Protein AF-A0A7D5SAB6-F1 (afdb_monomer_lite)

Foldseek 3Di:
DVPDDDQKDADDDPPDDDDPCRVVVVVVLCVVVAQKDFAADADDDPDDDDPVCVVDPRDQDDDSDDDDCVVPVVSVVRGDLARNRMIGGPVLCVVDVCLDQDPDPPSSSNSNSVVSNVD

Secondary structure (DSSP, 8-state):
-TT--SSEEE---TT----TTHHHHHHHHGGG--SEEE-------SSPPPHHHHHS-S-PPPPSS---TTT-GGGGGG----GGGEEEEHHHHHH-GGGSPPS-SSSHHHHHHHHTT--

pLDDT: mean 88.68, std 6.84, range [69.75, 97.38]

Sequence (119 aa):
MQLATGEYVGFVDSDDYLEPNYFQGVRELLVSQPDMLVISYKRKYEKKPGFFERRYPFTKPYPAECTSLKQRPDILCHTEGAAWMRLVKTQVIQNNAHLRFSSSPIALDVEFSSKLFCT

Structure (mmCIF, N/CA/C/O backbone):
data_AF-A0A7D5SAB6-F1
#
_entry.id   AF-A0A7D5SAB6-F1
#
loop_
_atom_site.group_PDB
_atom_site.id
_atom_site.type_symbol
_atom_site.label_atom_id
_atom_site.label_alt_id
_atom_site.label_comp_id
_atom_site.label_asym_id
_atom_site.label_entity_id
_atom_site.label_seq_id
_atom_site.pdbx_PDB_ins_code
_atom_site.Cartn_x
_atom_site.Cartn_y
_atom_site.Cartn_z
_atom_site.occupancy
_atom_site.B_iso_or_equiv
_atom_site.auth_seq_id
_atom_site.auth_comp_id
_atom_site.auth_asym_id
_atom_site.auth_atom_id
_atom_site.pdbx_PDB_model_num
ATOM 1 N N . MET A 1 1 ? -13.963 -4.859 -3.639 1.00 77.62 1 MET A N 1
ATOM 2 C CA . MET A 1 1 ? -13.586 -5.059 -2.217 1.00 77.62 1 MET A CA 1
ATOM 3 C C . MET A 1 1 ? -14.581 -5.902 -1.410 1.00 77.62 1 MET A C 1
ATOM 5 O O . MET A 1 1 ? -14.148 -6.548 -0.474 1.00 77.62 1 MET A O 1
ATOM 9 N N . GLN A 1 2 ? -15.880 -5.958 -1.742 1.00 82.69 2 GLN A N 1
ATOM 10 C CA . GLN A 1 2 ? -16.884 -6.686 -0.932 1.00 82.69 2 GLN A CA 1
ATOM 11 C C . GLN A 1 2 ? -16.730 -8.216 -0.890 1.00 82.69 2 GLN A C 1
ATOM 13 O O . GLN A 1 2 ? -17.251 -8.841 0.022 1.00 82.69 2 GLN A O 1
ATOM 18 N N . LEU A 1 3 ? -16.040 -8.809 -1.867 1.00 90.75 3 LEU A N 1
ATOM 19 C CA . LEU A 1 3 ? -15.832 -10.259 -1.943 1.00 90.75 3 LEU A CA 1
ATOM 20 C C . LEU A 1 3 ? -14.565 -10.729 -1.213 1.00 90.75 3 LEU A C 1
ATOM 22 O O . LEU A 1 3 ? -14.350 -11.929 -1.088 1.00 90.75 3 LEU A O 1
ATOM 26 N N . ALA A 1 4 ? -13.701 -9.809 -0.775 1.00 91.62 4 ALA A N 1
ATOM 27 C CA . ALA A 1 4 ? -12.456 -10.172 -0.111 1.00 91.62 4 ALA A CA 1
ATOM 28 C C . ALA A 1 4 ? -12.729 -10.620 1.332 1.00 91.62 4 ALA A C 1
ATOM 30 O O . ALA A 1 4 ? -13.370 -9.897 2.095 1.00 91.62 4 ALA A O 1
ATOM 31 N N . THR A 1 5 ? -12.221 -11.796 1.701 1.00 95.06 5 THR A N 1
ATOM 32 C CA . THR A 1 5 ? -12.430 -12.419 3.022 1.00 95.06 5 THR A CA 1
ATOM 33 C C . THR A 1 5 ? -11.151 -12.548 3.849 1.00 95.06 5 THR A C 1
ATOM 35 O O . THR A 1 5 ? -11.204 -13.029 4.977 1.00 95.06 5 THR A O 1
ATOM 38 N N . GLY A 1 6 ? -9.999 -12.158 3.296 1.00 95.19 6 GLY A N 1
ATOM 39 C CA . GLY A 1 6 ? -8.728 -12.164 4.020 1.00 95.19 6 GLY A CA 1
ATOM 40 C C . GLY A 1 6 ? -8.703 -11.128 5.145 1.00 95.19 6 GLY A C 1
ATOM 41 O O . GLY A 1 6 ? -9.463 -10.163 5.127 1.00 95.19 6 GLY A O 1
ATOM 42 N N . GLU A 1 7 ? -7.802 -11.303 6.111 1.00 96.69 7 GLU A N 1
ATOM 43 C CA . GLU A 1 7 ? -7.585 -10.339 7.203 1.00 96.69 7 GLU A CA 1
ATOM 44 C C . GLU A 1 7 ? -7.096 -8.977 6.681 1.00 96.69 7 GLU A C 1
ATOM 46 O O . GLU A 1 7 ? -7.502 -7.926 7.178 1.00 96.69 7 GLU A O 1
ATOM 51 N N . TYR A 1 8 ? -6.301 -9.010 5.609 1.00 97.38 8 TYR A N 1
ATOM 52 C CA . TYR A 1 8 ? -5.807 -7.852 4.876 1.00 97.38 8 TYR A CA 1
ATOM 53 C C . TYR A 1 8 ? -6.196 -7.937 3.397 1.00 97.38 8 TYR A C 1
ATOM 55 O O . TYR A 1 8 ? -6.266 -9.023 2.817 1.00 97.38 8 TYR A O 1
ATOM 63 N N . VAL A 1 9 ? -6.392 -6.775 2.779 1.00 95.81 9 VAL A N 1
ATOM 64 C CA . VAL A 1 9 ? -6.606 -6.588 1.341 1.00 95.81 9 VAL A CA 1
ATOM 65 C C . VAL A 1 9 ? -5.455 -5.776 0.770 1.00 95.81 9 VAL A C 1
ATOM 67 O O . VAL A 1 9 ? -5.125 -4.720 1.301 1.00 95.81 9 VAL A O 1
ATOM 70 N N . GLY A 1 10 ? -4.882 -6.256 -0.330 1.00 95.00 10 GLY A N 1
ATOM 71 C CA . GLY A 1 10 ? -3.977 -5.494 -1.187 1.00 95.00 10 GLY A CA 1
ATOM 72 C C . GLY A 1 10 ? -4.456 -5.516 -2.634 1.00 95.00 10 GLY A C 1
ATOM 73 O O . GLY A 1 10 ? -5.350 -6.291 -2.987 1.00 95.00 10 GLY A O 1
ATOM 74 N N . PHE A 1 11 ? -3.858 -4.665 -3.459 1.00 93.88 11 PHE A N 1
ATOM 75 C CA . PHE A 1 11 ? -4.159 -4.549 -4.883 1.00 93.88 11 PHE A CA 1
ATOM 76 C C . PHE A 1 11 ? -2.914 -4.895 -5.692 1.00 93.88 11 PHE A C 1
ATOM 78 O O . PHE A 1 11 ? -1.802 -4.581 -5.277 1.00 93.88 11 PHE A O 1
ATOM 85 N N . VAL A 1 12 ? -3.111 -5.561 -6.824 1.00 94.75 12 VAL A N 1
ATOM 86 C CA . VAL A 1 12 ? -2.066 -5.856 -7.805 1.00 94.75 12 VAL A CA 1
ATOM 87 C C . VAL A 1 12 ? -2.702 -5.638 -9.165 1.00 94.75 12 VAL A C 1
ATOM 89 O O . VAL A 1 12 ? -3.759 -6.220 -9.435 1.00 94.75 12 VAL A O 1
ATOM 92 N N . ASP A 1 13 ? -2.096 -4.783 -9.978 1.00 93.06 13 ASP A N 1
ATOM 93 C CA . ASP A 1 13 ? -2.591 -4.514 -11.321 1.00 93.06 13 ASP A CA 1
ATOM 94 C C . ASP A 1 13 ? -2.303 -5.703 -12.244 1.00 93.06 13 ASP A C 1
ATOM 96 O O . ASP A 1 13 ? -1.450 -6.551 -11.978 1.00 93.06 13 ASP A O 1
ATOM 100 N N . SER A 1 14 ? -3.069 -5.819 -13.329 1.00 94.31 14 SER A N 1
ATOM 101 C CA . SER A 1 14 ? -3.005 -6.991 -14.213 1.00 94.31 14 SER A CA 1
ATOM 102 C C . SER A 1 14 ? -1.690 -7.125 -14.986 1.00 94.31 14 SER A C 1
ATOM 104 O O . SER A 1 14 ? -1.402 -8.197 -15.516 1.00 94.31 14 SER A O 1
ATOM 106 N N . ASP A 1 15 ? -0.933 -6.038 -15.101 1.00 92.12 15 ASP A N 1
ATOM 107 C CA . ASP A 1 15 ? 0.378 -5.955 -15.745 1.00 92.12 15 ASP A CA 1
ATOM 108 C C . ASP A 1 15 ? 1.548 -6.022 -14.747 1.00 92.12 15 ASP A C 1
ATOM 110 O O . ASP A 1 15 ? 2.710 -6.033 -15.162 1.00 92.12 15 ASP A O 1
ATOM 114 N N . ASP A 1 16 ? 1.253 -6.161 -13.452 1.00 92.88 16 ASP A N 1
ATOM 115 C CA . ASP A 1 16 ? 2.237 -6.326 -12.390 1.00 92.88 16 ASP A CA 1
ATOM 116 C C . ASP A 1 16 ? 2.407 -7.790 -11.959 1.00 92.88 16 ASP A C 1
ATOM 118 O O . ASP A 1 16 ? 1.588 -8.676 -12.216 1.00 92.88 16 ASP A O 1
ATOM 122 N N . TYR A 1 17 ? 3.508 -8.056 -11.255 1.00 93.69 17 TYR A N 1
ATOM 123 C CA . TYR A 1 17 ? 3.761 -9.341 -10.613 1.00 93.69 17 TYR A CA 1
ATOM 124 C C . TYR A 1 17 ? 4.422 -9.155 -9.246 1.00 93.69 17 TYR A C 1
ATOM 126 O O . TYR A 1 17 ? 5.102 -8.165 -8.978 1.00 93.69 17 TYR A O 1
ATOM 134 N N . LEU A 1 18 ? 4.236 -10.145 -8.376 1.00 94.12 18 LEU A N 1
ATOM 135 C CA . LEU A 1 18 ? 4.821 -10.168 -7.040 1.00 94.12 18 LEU A CA 1
ATOM 136 C C . LEU A 1 18 ? 6.140 -10.947 -7.047 1.00 94.12 18 LEU A C 1
ATOM 138 O O . LEU A 1 18 ? 6.274 -11.960 -7.734 1.00 94.12 18 LEU A O 1
ATOM 142 N N . GLU A 1 19 ? 7.106 -10.495 -6.250 1.00 93.06 19 GLU A N 1
ATOM 143 C CA . GLU A 1 19 ? 8.344 -11.244 -6.019 1.00 93.06 19 GLU A CA 1
ATOM 144 C C . GLU A 1 19 ? 8.042 -12.588 -5.321 1.00 93.06 19 GLU A C 1
ATOM 146 O O . GLU A 1 19 ? 7.123 -12.653 -4.498 1.00 93.06 19 GLU A O 1
ATOM 151 N N . PRO A 1 20 ? 8.815 -13.665 -5.570 1.00 95.19 20 PRO A N 1
ATOM 152 C CA . PRO A 1 20 ? 8.529 -14.990 -5.005 1.00 95.19 20 PRO A CA 1
ATOM 153 C C . PRO A 1 20 ? 8.411 -15.025 -3.473 1.00 95.19 20 PRO A C 1
ATOM 155 O O . PRO A 1 20 ? 7.659 -15.825 -2.922 1.00 95.19 20 PRO A O 1
ATOM 158 N N . ASN A 1 21 ? 9.137 -14.149 -2.775 1.00 94.19 21 ASN A N 1
ATOM 159 C CA . ASN A 1 21 ? 9.149 -14.042 -1.315 1.00 94.19 21 ASN A CA 1
ATOM 160 C C . ASN A 1 21 ? 8.192 -12.968 -0.761 1.00 94.19 21 ASN A C 1
ATOM 162 O O . ASN A 1 21 ? 8.214 -12.699 0.441 1.00 94.19 21 ASN A O 1
ATOM 166 N N . TYR A 1 22 ? 7.350 -12.361 -1.603 1.00 93.81 22 TYR A N 1
ATOM 167 C CA . TYR A 1 22 ? 6.460 -11.261 -1.228 1.00 93.81 22 TYR A CA 1
ATOM 168 C C . TYR A 1 22 ? 5.594 -11.588 -0.004 1.00 93.81 22 TYR A C 1
ATOM 170 O O . TYR A 1 22 ? 5.631 -10.876 0.999 1.00 93.81 22 TYR A O 1
ATOM 178 N N . PHE A 1 23 ? 4.853 -12.700 -0.048 1.00 94.44 23 PHE A N 1
ATOM 179 C CA . PHE A 1 23 ? 3.940 -13.071 1.037 1.00 94.44 23 PHE A CA 1
ATOM 180 C C . PHE A 1 23 ? 4.665 -13.449 2.330 1.00 94.44 23 PHE A C 1
ATOM 182 O O . PHE A 1 23 ? 4.125 -13.224 3.412 1.00 94.44 23 PHE A O 1
ATOM 189 N N . GLN A 1 24 ? 5.884 -13.991 2.236 1.00 95.06 24 GLN A N 1
ATOM 190 C CA . GLN A 1 24 ? 6.704 -14.266 3.414 1.00 95.06 24 GLN A CA 1
ATOM 191 C C . GLN A 1 24 ? 7.084 -12.956 4.114 1.00 95.06 24 GLN A C 1
ATOM 193 O O . GLN A 1 24 ? 6.812 -12.808 5.303 1.00 95.06 24 GLN A O 1
ATOM 198 N N . GLY A 1 25 ? 7.633 -11.989 3.370 1.00 92.56 25 GLY A N 1
ATOM 199 C CA . GLY A 1 25 ? 8.012 -10.690 3.930 1.00 92.56 25 GLY A CA 1
ATOM 200 C C . GLY A 1 25 ? 6.811 -9.922 4.488 1.00 92.56 25 GLY A C 1
ATOM 201 O O . GLY A 1 25 ? 6.875 -9.379 5.587 1.00 92.56 25 GLY A O 1
ATOM 202 N N . VAL A 1 26 ? 5.675 -9.943 3.783 1.00 93.56 26 VAL A N 1
ATOM 203 C CA . VAL A 1 26 ? 4.419 -9.367 4.288 1.00 93.56 26 VAL A CA 1
ATOM 204 C C . VAL A 1 26 ? 4.015 -10.012 5.614 1.00 93.56 26 VAL A C 1
ATOM 206 O O . VAL A 1 26 ? 3.732 -9.299 6.571 1.00 93.56 26 VAL A O 1
ATOM 209 N N . ARG A 1 27 ? 4.017 -11.347 5.708 1.00 94.38 27 ARG A N 1
ATOM 210 C CA . ARG A 1 27 ? 3.622 -12.057 6.933 1.00 94.38 27 ARG A CA 1
ATOM 211 C C . ARG A 1 27 ? 4.481 -11.666 8.135 1.00 94.38 27 ARG A C 1
ATOM 213 O O . ARG A 1 27 ? 3.939 -11.507 9.223 1.00 94.38 27 ARG A O 1
ATOM 220 N N . GLU A 1 28 ? 5.788 -11.514 7.943 1.00 93.19 28 GLU A N 1
ATOM 221 C CA . GLU A 1 28 ? 6.719 -11.091 8.997 1.00 93.19 28 GLU A CA 1
ATOM 222 C C . GLU A 1 28 ? 6.386 -9.680 9.515 1.00 93.19 28 GLU A C 1
ATOM 224 O O . GLU A 1 28 ? 6.399 -9.443 10.722 1.00 93.19 28 GLU A O 1
ATOM 229 N N . LEU A 1 29 ? 5.998 -8.762 8.624 1.00 92.50 29 LEU A N 1
ATOM 230 C CA . LEU A 1 29 ? 5.644 -7.380 8.975 1.00 92.50 29 LEU A CA 1
ATOM 231 C C . LEU A 1 29 ? 4.254 -7.261 9.624 1.00 92.50 29 LEU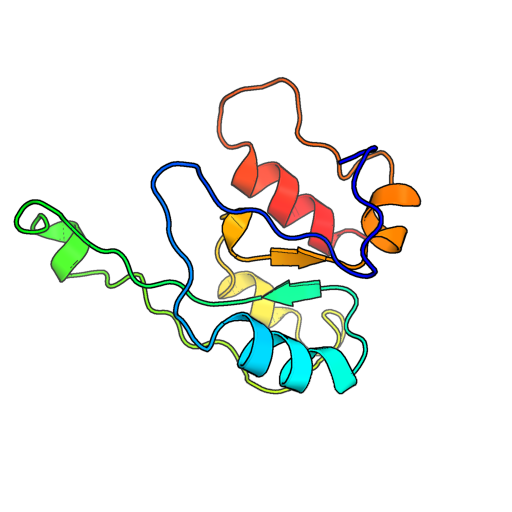 A C 1
ATOM 233 O O . LEU A 1 29 ? 4.039 -6.420 10.503 1.00 92.50 29 LEU A O 1
ATOM 237 N N . LEU A 1 30 ? 3.313 -8.128 9.240 1.00 93.94 30 LEU A N 1
ATOM 238 C CA . LEU A 1 30 ? 1.950 -8.142 9.778 1.00 93.94 30 LEU A CA 1
ATOM 239 C C . LEU A 1 30 ? 1.845 -8.693 11.211 1.00 93.94 30 LEU A C 1
ATOM 241 O O . LEU A 1 30 ? 0.786 -8.571 11.819 1.00 93.94 30 LEU A O 1
ATOM 245 N N . VAL A 1 31 ? 2.924 -9.232 11.798 1.00 93.50 31 VAL A N 1
ATOM 246 C CA . VAL A 1 31 ? 2.946 -9.684 13.209 1.00 93.50 31 VAL A CA 1
ATOM 247 C C . VAL A 1 31 ? 2.558 -8.559 14.174 1.00 93.50 31 VAL A C 1
ATOM 249 O O . VAL A 1 31 ? 1.888 -8.804 15.174 1.00 93.50 31 VAL A O 1
ATOM 252 N N . SER A 1 32 ? 2.928 -7.317 13.850 1.00 92.50 32 SER A N 1
ATOM 253 C CA . SER A 1 32 ? 2.562 -6.122 14.623 1.00 92.50 32 SER A CA 1
ATOM 254 C C . SER A 1 32 ? 1.094 -5.704 14.474 1.00 92.50 32 SER A C 1
ATOM 256 O O . SER A 1 32 ? 0.657 -4.773 15.147 1.00 92.50 32 SER A O 1
ATOM 258 N N . GLN A 1 33 ? 0.329 -6.396 13.620 1.00 94.75 33 GLN A N 1
ATOM 259 C CA . GLN A 1 33 ? -1.082 -6.134 13.352 1.00 94.75 33 GLN A CA 1
ATOM 260 C C . GLN A 1 33 ? -1.355 -4.663 12.965 1.00 94.75 33 GLN A C 1
ATOM 262 O O . GLN A 1 33 ? -2.243 -4.030 13.547 1.00 94.75 33 GLN A O 1
ATOM 267 N N . PRO A 1 34 ? -0.623 -4.083 11.988 1.00 94.50 34 PRO A N 1
ATOM 268 C CA . PRO A 1 34 ? -0.815 -2.689 11.593 1.00 94.50 34 PRO A CA 1
ATOM 269 C C . PRO A 1 34 ? -2.154 -2.516 10.873 1.00 94.50 34 PRO A C 1
ATOM 271 O O . PRO A 1 34 ? -2.593 -3.419 10.169 1.00 94.50 34 PRO A O 1
ATOM 274 N N . ASP A 1 35 ? -2.801 -1.359 10.976 1.00 95.44 35 ASP A N 1
ATOM 275 C CA . ASP A 1 35 ? -4.030 -1.098 10.203 1.00 95.44 35 ASP A CA 1
ATOM 276 C C . ASP A 1 35 ? -3.760 -1.020 8.696 1.00 95.44 35 ASP A C 1
ATOM 278 O O . ASP A 1 35 ? -4.606 -1.377 7.872 1.00 95.44 35 ASP A O 1
ATOM 282 N N . MET A 1 36 ? -2.539 -0.617 8.347 1.00 94.00 36 MET A N 1
ATOM 283 C CA . MET A 1 36 ? -2.045 -0.537 6.988 1.00 94.00 36 MET A CA 1
ATOM 284 C C . MET A 1 36 ? -0.542 -0.812 6.946 1.00 94.00 36 MET A C 1
ATOM 286 O O . MET A 1 36 ? 0.229 -0.230 7.705 1.00 94.00 36 MET A O 1
ATOM 290 N N . LEU A 1 37 ? -0.132 -1.651 6.003 1.00 93.88 37 LEU A N 1
ATOM 291 C CA . LEU A 1 37 ? 1.251 -1.856 5.604 1.00 93.88 37 LEU A CA 1
ATOM 292 C C . LEU A 1 37 ? 1.491 -1.150 4.265 1.00 93.88 37 LEU A C 1
ATOM 294 O O . LEU A 1 37 ? 0.714 -1.309 3.320 1.00 93.88 37 LEU A O 1
ATOM 298 N N . VAL A 1 38 ? 2.579 -0.382 4.191 1.00 91.00 38 VAL A N 1
ATOM 299 C CA . VAL A 1 38 ? 3.060 0.243 2.956 1.00 91.00 38 VAL A CA 1
ATOM 300 C C . VAL A 1 38 ? 4.271 -0.535 2.461 1.00 91.00 38 VAL A C 1
ATOM 302 O O . VAL A 1 38 ? 5.238 -0.724 3.197 1.00 91.00 38 VAL A O 1
ATOM 305 N N . ILE A 1 39 ? 4.219 -0.975 1.211 1.00 89.12 39 ILE A N 1
ATOM 306 C CA . ILE A 1 39 ? 5.309 -1.689 0.544 1.00 89.12 39 ILE A CA 1
ATOM 307 C C . ILE A 1 39 ? 5.928 -0.820 -0.549 1.00 89.12 39 ILE A C 1
ATOM 309 O O . ILE A 1 39 ? 5.308 0.110 -1.057 1.00 89.12 39 ILE A O 1
ATOM 313 N N . SER A 1 40 ? 7.168 -1.129 -0.919 1.00 87.00 40 SER A N 1
ATOM 314 C CA . SER A 1 40 ? 7.812 -0.542 -2.098 1.00 87.00 40 SER A CA 1
ATOM 315 C C . SER A 1 40 ? 7.624 -1.443 -3.319 1.00 87.00 40 SER A C 1
ATOM 317 O O . SER A 1 40 ? 7.273 -2.615 -3.190 1.00 87.00 40 SER A O 1
ATOM 319 N N . TYR A 1 41 ? 7.880 -0.900 -4.505 1.00 87.94 41 TYR A N 1
ATOM 320 C CA . TYR A 1 41 ? 7.844 -1.639 -5.762 1.00 87.94 41 TYR A CA 1
ATOM 321 C C . TYR A 1 41 ? 9.097 -1.339 -6.584 1.00 87.94 41 TYR A C 1
ATOM 323 O O . TYR A 1 41 ? 9.799 -0.346 -6.371 1.00 87.94 41 TYR A O 1
ATOM 331 N N . LYS A 1 42 ? 9.384 -2.219 -7.543 1.00 86.19 42 LYS A N 1
ATOM 332 C CA . LYS A 1 42 ? 10.417 -2.008 -8.555 1.00 86.19 42 LYS A CA 1
ATOM 333 C C . LYS A 1 42 ? 9.729 -1.898 -9.902 1.00 86.19 42 LYS A C 1
ATOM 335 O O . LYS A 1 42 ? 9.030 -2.818 -10.306 1.00 86.19 42 LYS A O 1
ATOM 340 N N . ARG A 1 43 ? 9.968 -0.806 -10.625 1.00 85.44 43 ARG A N 1
ATOM 341 C CA . ARG A 1 43 ? 9.516 -0.717 -12.015 1.00 85.44 43 ARG A CA 1
ATOM 342 C C . ARG A 1 43 ? 10.381 -1.599 -12.898 1.00 85.44 43 ARG A C 1
ATOM 344 O O . ARG A 1 43 ? 11.600 -1.420 -12.960 1.00 85.44 43 ARG A O 1
ATOM 351 N N . LYS A 1 44 ? 9.736 -2.512 -13.614 1.00 84.31 44 LYS A N 1
ATOM 352 C CA . LYS A 1 44 ? 10.343 -3.247 -14.715 1.00 84.31 44 LYS A CA 1
ATOM 353 C C . LYS A 1 44 ? 9.925 -2.582 -16.014 1.00 84.31 44 LYS A C 1
ATOM 355 O O . LYS A 1 44 ? 8.743 -2.407 -16.273 1.00 84.31 44 LYS A O 1
ATOM 360 N N . TYR A 1 45 ? 10.905 -2.208 -16.822 1.00 78.62 45 TYR A N 1
ATOM 361 C CA . TYR A 1 45 ? 10.647 -1.598 -18.115 1.00 78.62 45 TYR A CA 1
ATOM 362 C C . TYR A 1 45 ? 10.940 -2.612 -19.216 1.00 78.62 45 TYR A C 1
ATOM 364 O O . TYR A 1 45 ? 12.028 -3.188 -19.252 1.00 78.62 45 TYR A O 1
ATOM 372 N N . GLU A 1 46 ? 9.998 -2.811 -20.136 1.00 79.81 46 GLU A N 1
ATOM 373 C CA . GLU A 1 46 ? 10.250 -3.585 -21.360 1.00 79.81 46 GLU A CA 1
ATOM 374 C C . GLU A 1 46 ? 11.191 -2.837 -22.315 1.00 79.81 46 GLU A C 1
ATOM 376 O O . GLU A 1 46 ? 11.971 -3.435 -23.055 1.00 79.81 46 GLU A O 1
ATOM 381 N N . LYS A 1 47 ? 11.136 -1.502 -22.283 1.00 83.06 47 LYS A N 1
ATOM 382 C CA . LYS A 1 47 ? 11.975 -0.597 -23.075 1.00 83.06 47 LYS A CA 1
ATOM 383 C C . LYS A 1 47 ? 12.946 0.149 -22.170 1.00 83.06 47 LYS A C 1
ATOM 385 O O . LYS A 1 47 ? 12.751 0.238 -20.965 1.00 83.06 47 LYS A O 1
ATOM 390 N N . LYS A 1 48 ? 14.006 0.723 -22.741 1.00 83.31 48 LYS A N 1
ATOM 391 C CA . LYS A 1 48 ? 14.933 1.548 -21.954 1.00 83.31 48 LYS A CA 1
ATOM 392 C C . LYS A 1 48 ? 14.171 2.728 -21.325 1.00 83.31 48 LYS A C 1
ATOM 394 O O . LYS A 1 48 ? 13.541 3.469 -22.082 1.00 83.31 48 LYS A O 1
ATOM 399 N N . PRO A 1 49 ? 14.267 2.936 -19.999 1.00 81.56 49 PRO A N 1
ATOM 400 C CA . PRO A 1 49 ? 13.585 4.038 -19.333 1.00 81.56 49 PRO A CA 1
ATOM 401 C C . PRO A 1 49 ? 14.064 5.385 -19.875 1.00 81.56 49 PRO A C 1
ATOM 403 O O . PRO A 1 49 ? 15.243 5.556 -20.239 1.00 81.56 49 PRO A O 1
ATOM 406 N N . GLY A 1 50 ? 13.139 6.340 -19.922 1.00 83.12 50 GLY 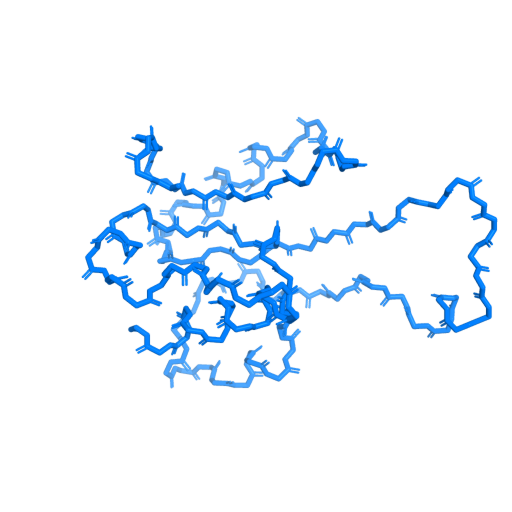A N 1
ATOM 407 C CA . GLY A 1 50 ? 13.377 7.704 -20.371 1.00 83.12 50 GLY A CA 1
ATOM 408 C C . GLY A 1 50 ? 14.340 8.464 -19.455 1.00 83.12 50 GLY A C 1
ATOM 409 O O . GLY A 1 50 ? 14.731 8.006 -18.382 1.00 83.12 50 GLY A O 1
ATOM 410 N N . PHE A 1 51 ? 14.746 9.664 -19.875 1.00 83.81 51 PHE A N 1
ATOM 411 C CA . PHE A 1 51 ? 15.684 10.487 -19.103 1.00 83.81 51 PHE A CA 1
ATOM 412 C C . PHE A 1 51 ? 15.178 10.797 -17.682 1.00 83.81 51 PHE A C 1
ATOM 414 O O . PHE A 1 51 ? 15.935 10.651 -16.724 1.00 83.81 51 PHE A O 1
ATOM 421 N N . PHE A 1 52 ? 13.901 11.168 -17.544 1.00 79.62 52 PHE A N 1
ATOM 422 C CA . PHE A 1 52 ? 13.296 11.496 -16.250 1.00 79.62 52 PHE A CA 1
ATOM 423 C C . PHE A 1 52 ? 13.252 10.290 -15.307 1.00 79.62 52 PHE A C 1
ATOM 425 O O . PHE A 1 52 ? 13.673 10.393 -14.162 1.00 79.62 52 PHE A O 1
ATOM 432 N N . GLU A 1 53 ? 12.843 9.124 -15.797 1.00 78.62 53 GLU A N 1
ATOM 433 C CA . GLU A 1 53 ? 12.730 7.901 -14.989 1.00 78.62 53 GLU A CA 1
ATOM 434 C C . GLU A 1 53 ? 14.085 7.420 -14.461 1.00 78.62 53 GLU A C 1
ATOM 436 O O . GLU A 1 53 ? 14.182 6.906 -13.350 1.00 78.62 53 GLU A O 1
ATOM 441 N N . ARG A 1 54 ? 15.163 7.639 -15.227 1.00 79.38 54 ARG A N 1
ATOM 442 C CA . ARG A 1 54 ? 16.530 7.361 -14.761 1.00 79.38 54 ARG A CA 1
ATOM 443 C C . ARG A 1 54 ? 17.003 8.334 -13.681 1.00 79.38 54 ARG A C 1
ATOM 445 O O . ARG A 1 54 ? 17.826 7.962 -12.852 1.00 79.38 54 ARG A O 1
ATOM 452 N N . ARG A 1 55 ? 16.530 9.583 -13.710 1.00 80.19 55 ARG A N 1
ATOM 453 C CA . ARG A 1 55 ? 16.901 10.633 -12.747 1.00 80.19 55 ARG A CA 1
ATOM 454 C C . ARG A 1 55 ? 16.113 10.515 -11.437 1.00 80.19 55 ARG A C 1
ATOM 456 O O . ARG A 1 55 ? 16.628 10.920 -10.399 1.00 80.19 55 ARG A O 1
ATOM 463 N N . TYR A 1 56 ? 14.903 9.961 -11.496 1.00 74.44 56 TYR A N 1
ATOM 464 C CA . TYR A 1 56 ? 13.972 9.850 -10.375 1.00 74.44 56 TYR A CA 1
ATOM 465 C C . TYR A 1 56 ? 13.554 8.387 -10.169 1.00 74.44 56 TYR A C 1
ATOM 467 O O . TYR A 1 56 ? 12.472 7.989 -10.604 1.00 74.44 56 TYR A O 1
ATOM 475 N N . PRO A 1 57 ? 14.411 7.561 -9.539 1.00 70.00 57 PRO A N 1
ATOM 476 C CA . PRO A 1 57 ? 14.072 6.173 -9.264 1.00 70.00 57 PRO A CA 1
ATOM 477 C C . PRO A 1 57 ? 12.894 6.090 -8.285 1.00 70.00 57 PRO A C 1
ATOM 479 O O . PRO A 1 57 ? 12.861 6.779 -7.268 1.00 70.00 57 PRO A O 1
ATOM 482 N N . PHE A 1 58 ? 11.951 5.197 -8.579 1.00 70.56 58 PHE A N 1
ATOM 483 C CA . PHE A 1 58 ? 10.725 4.975 -7.797 1.00 70.56 58 PHE A CA 1
ATOM 484 C C . PHE A 1 58 ? 10.937 4.097 -6.550 1.00 70.56 58 PHE A C 1
ATOM 486 O O . PHE A 1 58 ? 9.994 3.691 -5.882 1.00 70.56 58 PHE A O 1
ATOM 493 N N . THR A 1 59 ? 12.187 3.776 -6.220 1.00 69.75 59 THR A N 1
ATOM 494 C CA . THR A 1 59 ? 12.534 2.995 -5.032 1.00 69.75 59 THR A CA 1
ATOM 495 C C . THR A 1 59 ? 12.754 3.932 -3.853 1.00 69.75 59 THR A C 1
ATOM 497 O O . THR A 1 59 ? 13.884 4.348 -3.585 1.00 69.75 59 THR A O 1
ATOM 500 N N . LYS A 1 60 ? 11.674 4.279 -3.149 1.00 70.44 60 LYS A N 1
ATOM 501 C CA . LYS A 1 60 ? 11.768 4.974 -1.863 1.00 70.44 60 LYS A CA 1
ATOM 502 C C . LYS A 1 60 ? 11.853 3.961 -0.718 1.00 70.44 60 LYS A C 1
ATOM 504 O O . LYS A 1 60 ? 10.995 3.081 -0.635 1.00 70.44 60 LYS A O 1
ATOM 509 N N . PRO A 1 61 ? 12.864 4.056 0.163 1.00 70.19 61 PRO A N 1
ATOM 510 C CA . PRO A 1 61 ? 12.885 3.261 1.379 1.00 70.19 61 PRO A CA 1
ATOM 511 C C . PRO A 1 61 ? 11.804 3.766 2.341 1.00 70.19 61 PRO A C 1
ATOM 513 O O . PRO A 1 61 ? 11.682 4.970 2.570 1.00 70.19 61 PRO A O 1
ATOM 516 N N . TYR A 1 62 ? 11.044 2.838 2.917 1.00 74.62 62 TYR A N 1
ATOM 517 C CA . TYR A 1 62 ? 10.121 3.111 4.016 1.00 74.62 62 TYR A CA 1
ATOM 518 C C . TYR A 1 62 ? 10.764 2.705 5.350 1.00 74.62 62 TYR A C 1
ATOM 520 O O . TYR A 1 62 ? 11.588 1.785 5.363 1.00 74.62 62 TYR A O 1
ATOM 528 N N . PRO A 1 63 ? 10.418 3.363 6.474 1.00 72.44 63 PRO A N 1
ATOM 529 C CA . PRO A 1 63 ? 10.828 2.897 7.794 1.00 72.44 63 PRO A CA 1
ATOM 530 C C . PRO A 1 63 ? 10.339 1.462 8.020 1.00 72.44 63 PRO A C 1
ATOM 532 O O . PRO A 1 63 ? 9.192 1.149 7.714 1.00 72.44 63 PRO A O 1
ATOM 535 N N . ALA A 1 64 ? 11.199 0.597 8.560 1.00 70.38 64 ALA A N 1
ATOM 536 C CA . ALA A 1 64 ? 10.838 -0.794 8.847 1.00 70.38 64 ALA A CA 1
ATOM 537 C C . ALA A 1 64 ? 9.961 -0.944 10.106 1.00 70.38 64 ALA A C 1
ATOM 539 O O . ALA A 1 64 ? 9.385 -2.003 10.340 1.00 70.38 64 ALA A O 1
ATOM 540 N N . GLU A 1 65 ? 9.871 0.099 10.930 1.00 83.56 65 GLU A N 1
ATOM 541 C CA . GLU A 1 65 ? 9.157 0.067 12.204 1.00 83.56 65 GLU A CA 1
ATOM 542 C C . GLU A 1 65 ? 7.681 0.438 12.035 1.00 83.56 65 GLU A C 1
ATOM 544 O O . GLU A 1 65 ? 7.338 1.451 11.421 1.00 83.56 65 GLU A O 1
ATOM 549 N N . CYS A 1 66 ? 6.797 -0.359 12.640 1.00 89.00 66 CYS A N 1
ATOM 550 C CA . CYS A 1 66 ? 5.384 -0.019 12.757 1.00 89.00 66 CYS A CA 1
ATOM 551 C C . CYS A 1 66 ? 5.220 1.179 13.702 1.00 89.00 66 CYS A C 1
ATOM 553 O O . CYS A 1 66 ? 5.646 1.136 14.855 1.00 89.00 66 CYS A O 1
ATOM 555 N N . THR A 1 67 ? 4.575 2.246 13.233 1.00 90.75 67 THR A N 1
ATOM 556 C CA . THR A 1 67 ? 4.364 3.468 14.015 1.00 90.75 67 THR A CA 1
ATOM 557 C C . THR A 1 67 ? 2.975 4.049 13.777 1.00 90.75 67 THR A C 1
ATOM 559 O O . THR A 1 67 ? 2.324 3.762 12.772 1.00 90.75 67 THR A O 1
ATOM 562 N N . SER A 1 68 ? 2.510 4.879 14.711 1.00 91.12 68 SER A N 1
ATOM 563 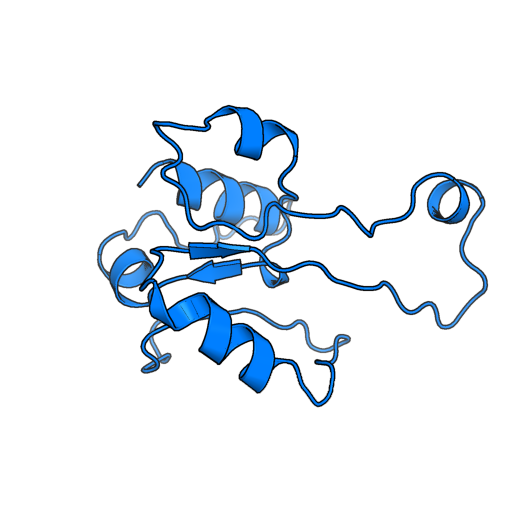C CA . SER A 1 68 ? 1.266 5.621 14.546 1.00 91.12 68 SER A CA 1
ATOM 564 C C . SER A 1 68 ? 1.504 6.887 13.732 1.00 91.12 68 SER A C 1
ATOM 566 O O . SER A 1 68 ? 2.425 7.657 14.010 1.00 91.12 68 SER A O 1
ATOM 568 N N . LEU A 1 69 ? 0.587 7.186 12.813 1.00 89.31 69 LEU A N 1
ATOM 569 C CA . LEU A 1 69 ? 0.604 8.442 12.069 1.00 89.31 69 LEU A CA 1
ATOM 570 C C . LEU A 1 69 ? 0.571 9.682 12.985 1.00 89.31 69 LEU A C 1
ATOM 572 O O . LEU A 1 69 ? 1.172 10.701 12.662 1.00 89.31 69 LEU A O 1
ATOM 576 N N . LYS A 1 70 ? -0.069 9.591 14.161 1.00 91.12 70 LYS A N 1
ATOM 577 C CA . LYS A 1 70 ? -0.083 10.682 15.154 1.00 91.12 70 LYS A CA 1
ATOM 578 C C . LYS A 1 70 ? 1.305 10.971 15.729 1.00 91.12 70 LYS A C 1
ATOM 580 O O . LYS A 1 70 ? 1.588 12.106 16.091 1.00 91.12 70 LYS A O 1
ATOM 585 N N . GLN A 1 71 ? 2.150 9.946 15.837 1.00 92.25 71 GLN A N 1
ATOM 586 C CA . GLN A 1 71 ? 3.514 10.062 16.357 1.00 92.25 71 GLN A CA 1
ATOM 587 C C . GLN A 1 71 ? 4.500 10.495 15.268 1.00 92.25 71 GLN A C 1
ATOM 589 O O . GLN A 1 71 ? 5.458 11.207 15.557 1.00 92.25 71 GLN A O 1
ATOM 594 N N . ARG A 1 72 ? 4.268 10.062 14.023 1.00 90.19 72 ARG A N 1
ATOM 595 C CA . ARG A 1 72 ? 5.144 10.301 12.869 1.00 90.19 72 ARG A CA 1
ATOM 596 C C . ARG A 1 72 ? 4.361 10.817 11.653 1.00 90.19 72 ARG A C 1
ATOM 598 O O . ARG A 1 72 ? 4.269 10.122 10.638 1.00 90.19 72 ARG A O 1
ATOM 605 N N . PRO A 1 73 ? 3.785 12.033 11.723 1.00 90.75 73 PRO A N 1
ATOM 606 C CA . PRO A 1 73 ? 3.011 12.600 10.615 1.00 90.75 73 PRO A CA 1
ATOM 607 C C . PRO A 1 73 ? 3.869 12.882 9.372 1.00 90.75 73 PRO A C 1
ATOM 609 O O . PRO A 1 73 ? 3.351 12.924 8.257 1.00 90.75 73 PRO A O 1
ATOM 612 N N . ASP A 1 74 ? 5.187 13.023 9.544 1.00 88.62 74 ASP A N 1
ATOM 613 C CA . ASP A 1 74 ? 6.164 13.221 8.471 1.00 88.62 74 ASP A CA 1
ATOM 614 C C . ASP A 1 74 ? 6.172 12.082 7.439 1.00 88.62 74 ASP A C 1
ATOM 616 O O . ASP A 1 74 ? 6.508 12.307 6.277 1.00 88.62 74 ASP A O 1
ATOM 620 N N . ILE A 1 75 ? 5.723 10.880 7.816 1.00 86.25 75 ILE A N 1
ATOM 621 C CA . ILE A 1 75 ? 5.628 9.727 6.911 1.00 86.25 75 ILE A CA 1
ATOM 622 C C . ILE A 1 75 ? 4.719 10.021 5.707 1.00 86.25 75 ILE A C 1
ATOM 624 O O . ILE A 1 75 ? 4.986 9.529 4.607 1.00 86.25 75 ILE A O 1
ATOM 628 N N . LEU A 1 76 ? 3.700 10.877 5.854 1.00 86.88 76 LEU A N 1
ATOM 629 C CA . LEU A 1 76 ? 2.822 11.270 4.742 1.00 86.88 76 LEU A CA 1
ATOM 630 C C . LEU A 1 76 ? 3.589 11.952 3.610 1.00 86.88 76 LEU A C 1
ATOM 632 O O . LEU A 1 76 ? 3.308 11.700 2.443 1.00 86.88 76 LEU A O 1
ATOM 636 N N . CYS A 1 77 ? 4.599 12.761 3.943 1.00 85.06 77 CYS A N 1
ATOM 637 C CA . CYS A 1 77 ? 5.421 13.482 2.969 1.00 85.06 77 CYS A CA 1
ATOM 638 C C . CYS A 1 77 ? 6.285 12.545 2.112 1.00 85.06 77 CYS A C 1
ATOM 640 O O . CYS A 1 77 ? 6.795 12.939 1.061 1.00 85.06 77 CYS A O 1
ATOM 642 N N . HIS A 1 78 ? 6.470 11.307 2.566 1.00 80.88 78 HIS A N 1
ATOM 643 C CA . HIS A 1 78 ? 7.340 10.324 1.934 1.00 80.88 78 HIS A CA 1
ATOM 644 C C . HIS A 1 78 ? 6.570 9.157 1.316 1.00 80.88 78 HIS A C 1
ATOM 646 O O . HIS A 1 78 ? 7.172 8.365 0.591 1.00 80.88 78 HIS A O 1
ATOM 652 N N . THR A 1 79 ? 5.255 9.082 1.540 1.00 84.19 79 THR A N 1
ATOM 653 C CA . THR A 1 79 ? 4.428 7.976 1.062 1.00 84.19 79 THR A CA 1
ATOM 654 C C . THR A 1 79 ? 3.845 8.249 -0.316 1.00 84.19 79 THR A C 1
ATOM 656 O O . THR A 1 79 ? 3.271 9.303 -0.576 1.00 84.19 79 THR A O 1
ATOM 659 N N . GLU A 1 80 ? 3.984 7.278 -1.214 1.00 87.25 80 GLU A N 1
ATOM 660 C CA . GLU A 1 80 ? 3.391 7.349 -2.547 1.00 87.25 80 GLU A CA 1
ATOM 661 C C . GLU A 1 80 ? 1.879 7.074 -2.520 1.00 87.25 80 GLU A C 1
ATOM 663 O O . GLU A 1 80 ? 1.349 6.361 -1.658 1.00 87.25 80 GLU A O 1
ATOM 668 N N . GLY A 1 81 ? 1.181 7.683 -3.479 1.00 89.19 81 GLY A N 1
ATOM 669 C CA . GLY A 1 81 ? -0.275 7.626 -3.601 1.00 89.19 81 GLY A CA 1
ATOM 670 C C . GLY A 1 81 ? -0.799 6.442 -4.411 1.00 89.19 81 GLY A C 1
ATOM 671 O O . GLY A 1 81 ? -1.963 6.469 -4.775 1.00 89.19 81 GLY A O 1
ATOM 672 N N . ALA A 1 82 ? 0.027 5.449 -4.746 1.00 91.31 82 ALA A N 1
ATOM 673 C CA . ALA A 1 82 ? -0.415 4.293 -5.523 1.00 91.31 82 ALA A CA 1
ATOM 674 C C . ALA A 1 82 ? -1.121 3.256 -4.633 1.00 91.31 82 ALA A C 1
ATOM 676 O O . ALA A 1 82 ? -0.606 2.876 -3.576 1.00 91.31 82 ALA A O 1
ATOM 677 N N . ALA A 1 83 ? -2.285 2.766 -5.070 1.00 92.94 83 ALA A N 1
ATOM 678 C CA . ALA A 1 83 ? -3.111 1.854 -4.281 1.00 92.94 83 ALA A CA 1
ATOM 679 C C . ALA A 1 83 ? -2.483 0.457 -4.134 1.00 92.94 83 ALA A C 1
ATOM 681 O O . ALA A 1 83 ? -2.580 -0.144 -3.063 1.00 92.94 83 ALA A O 1
ATOM 682 N N . TRP A 1 84 ? -1.769 -0.030 -5.158 1.00 92.62 84 TRP A N 1
ATOM 683 C CA . TRP A 1 84 ? -1.067 -1.325 -5.138 1.00 92.62 84 TRP A CA 1
ATOM 684 C C . TRP A 1 84 ? 0.085 -1.396 -4.127 1.00 92.62 84 TRP A C 1
ATOM 686 O O . TRP A 1 84 ? 0.615 -2.466 -3.845 1.00 92.62 84 TRP A O 1
ATOM 696 N N . MET A 1 85 ? 0.466 -0.268 -3.524 1.00 92.06 85 MET A N 1
ATOM 697 C CA . MET A 1 85 ? 1.481 -0.225 -2.469 1.00 92.06 85 MET A CA 1
ATOM 698 C C . MET A 1 85 ? 0.909 -0.464 -1.069 1.00 92.06 85 MET A C 1
ATOM 700 O O . MET A 1 85 ? 1.649 -0.366 -0.088 1.00 92.06 85 MET A O 1
ATOM 704 N N . ARG A 1 86 ? -0.401 -0.707 -0.942 1.00 93.00 86 ARG A N 1
ATOM 705 C CA . ARG A 1 86 ? -1.086 -0.797 0.350 1.00 93.00 86 ARG A CA 1
ATOM 706 C C . ARG A 1 86 ? -1.645 -2.188 0.580 1.00 93.00 86 ARG A C 1
ATOM 708 O O . ARG A 1 86 ? -2.386 -2.716 -0.244 1.00 93.00 86 ARG A O 1
ATOM 715 N N . LEU A 1 87 ? -1.351 -2.726 1.759 1.00 95.75 87 LEU A N 1
ATOM 716 C CA . LEU A 1 87 ? -2.128 -3.796 2.365 1.00 95.75 87 LEU A CA 1
ATOM 717 C C . LEU A 1 87 ? -2.857 -3.206 3.564 1.00 95.75 87 LEU A C 1
ATOM 719 O O . LEU A 1 87 ? -2.224 -2.714 4.492 1.00 95.75 87 LEU A O 1
ATOM 723 N N . VAL A 1 88 ? -4.181 -3.233 3.543 1.00 96.12 88 VAL A N 1
ATOM 724 C CA . VAL A 1 88 ? -5.030 -2.594 4.554 1.00 96.12 88 VAL A CA 1
ATOM 725 C C . VAL A 1 88 ? -5.849 -3.669 5.247 1.00 96.12 88 VAL A C 1
ATOM 727 O O . VAL A 1 88 ? -6.356 -4.571 4.575 1.00 96.12 88 VAL A O 1
ATOM 730 N N . LYS A 1 89 ? -6.010 -3.582 6.572 1.00 96.12 89 LYS A N 1
ATOM 731 C CA . LYS A 1 89 ? -6.929 -4.471 7.292 1.00 96.12 89 LYS A CA 1
ATOM 732 C C . LYS A 1 89 ? -8.307 -4.407 6.647 1.00 96.12 89 LYS A C 1
ATOM 734 O O . LYS A 1 89 ? -8.895 -3.334 6.497 1.00 96.12 89 LYS A O 1
ATOM 739 N N . THR A 1 90 ? -8.866 -5.563 6.322 1.00 96.00 90 THR A N 1
ATOM 740 C CA . THR A 1 90 ? -10.163 -5.652 5.644 1.00 96.00 90 THR A CA 1
ATOM 741 C C . THR A 1 90 ? -11.268 -4.983 6.462 1.00 96.00 90 THR A C 1
ATOM 743 O O . THR A 1 90 ? -12.110 -4.282 5.903 1.00 96.00 90 THR A O 1
ATOM 746 N N . GLN A 1 91 ? -11.219 -5.110 7.792 1.00 94.69 91 GLN A N 1
ATOM 747 C CA . GLN A 1 91 ? -12.166 -4.453 8.698 1.00 94.69 91 GLN A CA 1
ATOM 748 C C . GLN A 1 91 ? -12.096 -2.920 8.633 1.00 94.69 91 GLN A C 1
ATOM 750 O O . GLN A 1 91 ? -13.135 -2.274 8.714 1.00 94.69 91 GLN A O 1
ATOM 755 N N . VAL A 1 92 ? -10.915 -2.324 8.421 1.00 94.81 92 VAL A N 1
ATOM 756 C CA . VAL A 1 92 ? -10.779 -0.864 8.260 1.00 94.81 92 VAL A CA 1
ATOM 757 C C . VAL A 1 92 ? -11.554 -0.404 7.027 1.00 94.81 92 VAL A C 1
ATOM 759 O O . VAL A 1 92 ? -12.330 0.542 7.116 1.00 94.81 92 VAL A O 1
ATOM 762 N N . ILE A 1 93 ? -11.435 -1.119 5.905 1.00 93.69 93 ILE A N 1
ATOM 763 C CA . ILE A 1 93 ? -12.196 -0.828 4.680 1.00 93.69 93 ILE A CA 1
ATOM 764 C C . ILE A 1 93 ? -13.701 -1.044 4.890 1.00 93.69 93 ILE A C 1
ATOM 766 O O . ILE A 1 93 ? -14.513 -0.219 4.473 1.00 93.69 93 ILE A O 1
ATOM 770 N N . GLN A 1 94 ? -14.092 -2.149 5.525 1.00 91.75 94 GLN A N 1
ATOM 771 C CA . GLN A 1 94 ? -15.503 -2.497 5.723 1.00 91.75 94 GLN A CA 1
ATOM 772 C C . GLN A 1 94 ? -16.227 -1.532 6.670 1.00 91.75 94 GLN A C 1
ATOM 774 O O . GLN A 1 94 ? -17.377 -1.181 6.407 1.00 91.75 94 GLN A O 1
ATOM 779 N N . ASN A 1 95 ? -15.547 -1.059 7.716 1.00 93.56 95 ASN A N 1
ATOM 780 C CA . ASN A 1 95 ? -16.106 -0.130 8.698 1.00 93.56 95 ASN A CA 1
ATOM 781 C C . ASN A 1 95 ? -16.179 1.315 8.179 1.00 93.56 95 ASN A C 1
ATOM 783 O O . ASN A 1 95 ? -16.886 2.139 8.754 1.00 93.56 95 ASN A O 1
ATOM 787 N N . ASN A 1 96 ? -15.485 1.630 7.081 1.00 93.31 96 ASN A N 1
ATOM 788 C CA . ASN A 1 96 ? -15.372 2.983 6.550 1.00 93.31 96 ASN A CA 1
ATOM 789 C C . ASN A 1 96 ? -15.843 3.048 5.093 1.00 93.31 96 ASN A C 1
ATOM 791 O O . ASN A 1 96 ? -15.059 2.951 4.151 1.00 93.31 96 ASN A O 1
ATOM 795 N N . ALA A 1 97 ? -17.141 3.291 4.892 1.00 89.19 97 ALA A N 1
ATOM 796 C CA . ALA A 1 97 ? -17.748 3.339 3.557 1.00 89.19 97 ALA A CA 1
ATOM 797 C C . ALA A 1 97 ? -17.099 4.365 2.603 1.00 89.19 97 ALA A C 1
ATOM 799 O O . ALA A 1 97 ? -17.129 4.173 1.387 1.00 89.19 97 ALA A O 1
ATOM 800 N N . HIS A 1 98 ? -16.490 5.426 3.143 1.00 90.81 98 HIS A N 1
ATOM 801 C CA . HIS A 1 98 ? -15.805 6.459 2.366 1.00 90.81 98 HIS A CA 1
ATOM 802 C C . HIS A 1 98 ? -14.498 5.972 1.714 1.00 90.81 98 HIS A C 1
ATOM 804 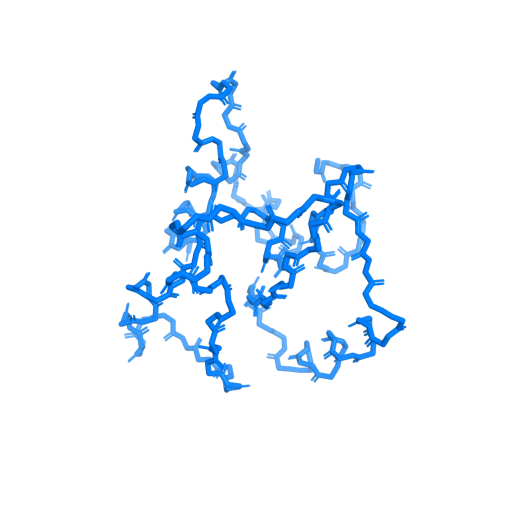O O . HIS A 1 98 ? -14.073 6.572 0.728 1.00 90.81 98 HIS A O 1
ATOM 810 N N . LEU A 1 99 ? -13.902 4.869 2.194 1.00 92.19 99 LEU A N 1
ATOM 811 C CA . LEU A 1 99 ? -12.674 4.262 1.653 1.00 92.19 99 LEU A CA 1
ATOM 812 C C . LEU A 1 99 ? -12.878 3.528 0.319 1.00 92.19 99 LEU A C 1
ATOM 814 O O . LEU A 1 99 ? -11.995 2.810 -0.138 1.00 92.19 99 LEU A O 1
ATOM 818 N N . ARG A 1 100 ? -14.030 3.662 -0.338 1.00 90.06 100 ARG A N 1
ATOM 819 C CA . ARG A 1 100 ? -14.203 3.124 -1.691 1.00 90.06 100 ARG A CA 1
ATOM 820 C C . ARG A 1 100 ? -13.534 4.032 -2.720 1.00 90.06 100 ARG A C 1
ATOM 822 O O . ARG A 1 100 ? -13.544 5.259 -2.579 1.00 90.06 100 ARG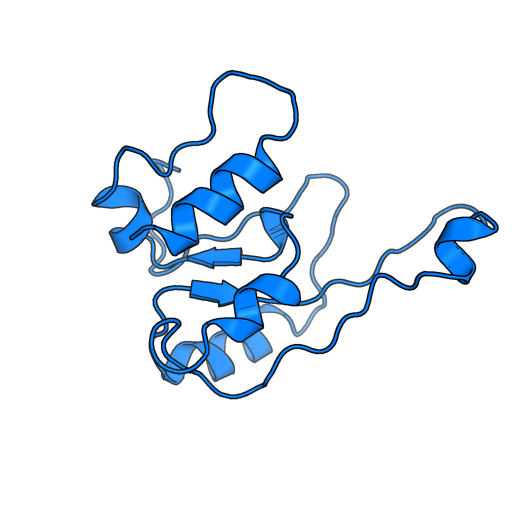 A O 1
ATOM 829 N N . PHE A 1 101 ? -12.994 3.412 -3.770 1.00 91.06 101 PHE A N 1
ATOM 830 C CA . PHE A 1 101 ? -12.627 4.126 -4.989 1.00 91.06 101 PHE A CA 1
ATOM 831 C C . PHE A 1 101 ? -13.829 4.926 -5.484 1.00 91.06 101 PHE A C 1
ATOM 833 O O . PHE A 1 101 ? -14.964 4.434 -5.448 1.00 91.06 101 PHE A O 1
ATOM 840 N N . SER A 1 102 ? -13.584 6.167 -5.896 1.00 87.50 102 SER A N 1
ATOM 841 C CA . SER A 1 102 ? -14.628 6.970 -6.513 1.00 87.50 102 SER A CA 1
ATOM 842 C C . SER A 1 102 ? -14.952 6.432 -7.908 1.00 87.50 102 SER A C 1
ATOM 844 O O . SER A 1 102 ? -14.288 5.543 -8.438 1.00 87.50 102 SER A O 1
ATOM 846 N N . SER A 1 103 ? -16.023 6.939 -8.508 1.00 85.69 103 SER A N 1
ATOM 847 C CA . SER A 1 103 ? -16.368 6.627 -9.897 1.00 85.69 103 SER A CA 1
ATOM 848 C C . SER A 1 103 ? -15.581 7.467 -10.910 1.00 85.69 103 SER A C 1
ATOM 850 O O . SER A 1 103 ? -15.734 7.263 -12.111 1.00 85.69 103 SER A O 1
ATOM 852 N N . SER A 1 104 ? -14.791 8.446 -10.453 1.00 85.50 104 SER A N 1
ATOM 853 C CA . SER A 1 104 ? -13.968 9.288 -11.325 1.00 85.50 104 SER A CA 1
ATOM 854 C C . SER A 1 104 ? -12.748 8.494 -11.772 1.00 85.50 104 SER A C 1
ATOM 856 O O . SER A 1 104 ? -12.021 8.050 -10.908 1.00 85.50 104 SER A O 1
ATOM 858 N N . PRO A 1 105 ? -12.432 8.350 -13.065 1.00 79.38 105 PRO A N 1
ATOM 859 C CA . PRO A 1 105 ? -11.251 7.592 -13.485 1.00 79.38 105 PRO A CA 1
ATOM 860 C C . PRO A 1 105 ? -9.923 8.314 -13.195 1.00 79.38 105 PRO A C 1
ATOM 862 O O . PRO A 1 105 ? -8.854 7.724 -13.325 1.00 79.38 105 PRO A O 1
ATOM 865 N N . ILE A 1 106 ? -9.963 9.601 -12.842 1.00 86.69 106 ILE A N 1
ATOM 866 C CA . ILE A 1 106 ? -8.765 10.431 -12.690 1.00 86.69 106 ILE A CA 1
ATOM 867 C C . ILE A 1 106 ? -8.300 10.413 -11.235 1.00 86.69 106 ILE A C 1
ATOM 869 O O . ILE A 1 106 ? -9.071 10.747 -10.339 1.00 86.69 106 ILE A O 1
ATOM 873 N N . ALA A 1 107 ? -7.016 10.098 -11.031 1.00 88.62 107 ALA A N 1
ATOM 874 C CA . ALA A 1 107 ? -6.323 10.152 -9.738 1.00 88.62 107 ALA A CA 1
ATOM 875 C C . ALA A 1 107 ? -6.961 9.297 -8.621 1.00 88.62 107 ALA A C 1
ATOM 877 O O . ALA A 1 107 ? -6.812 9.607 -7.438 1.00 88.62 107 ALA A O 1
ATOM 878 N N . LEU A 1 108 ? -7.622 8.198 -9.001 1.00 91.69 108 LEU A N 1
ATOM 879 C CA . LEU A 1 108 ? -8.289 7.260 -8.093 1.00 91.69 108 LEU A CA 1
ATOM 880 C C . LEU A 1 108 ? -7.397 6.760 -6.967 1.00 91.69 108 LEU A C 1
ATOM 882 O O . LEU A 1 108 ? -7.819 6.728 -5.812 1.00 91.69 108 LEU A O 1
ATOM 886 N N . ASP A 1 109 ? -6.165 6.395 -7.305 1.00 91.88 109 ASP A N 1
ATOM 887 C CA . ASP A 1 109 ? -5.225 5.840 -6.339 1.00 91.88 109 ASP A CA 1
ATOM 888 C C . ASP A 1 109 ? -4.820 6.877 -5.303 1.00 91.88 109 ASP A C 1
ATOM 890 O O . ASP A 1 109 ? -4.782 6.576 -4.109 1.00 91.88 109 ASP A O 1
ATOM 894 N N . VAL A 1 110 ? -4.577 8.112 -5.753 1.00 91.88 110 VAL A N 1
ATOM 895 C CA . VAL A 1 110 ? -4.215 9.232 -4.880 1.00 91.88 110 VAL A CA 1
ATOM 896 C C . VAL A 1 110 ? -5.369 9.525 -3.930 1.00 91.88 110 VAL A C 1
ATOM 898 O O . VAL A 1 110 ? -5.155 9.610 -2.725 1.00 91.88 110 VAL A O 1
ATOM 901 N N . GLU A 1 111 ? -6.597 9.606 -4.447 1.00 92.94 111 GLU A N 1
ATOM 902 C CA . GLU A 1 111 ? -7.791 9.822 -3.631 1.00 92.94 111 GLU A CA 1
ATOM 903 C C . GLU A 1 111 ? -7.978 8.702 -2.593 1.00 92.94 111 GLU A C 1
ATOM 905 O O . GLU A 1 111 ? -8.127 8.979 -1.402 1.00 92.94 111 GLU A O 1
ATOM 910 N N . PHE A 1 112 ? -7.947 7.437 -3.026 1.00 93.06 112 PHE A N 1
ATOM 911 C CA . PHE A 1 112 ? -8.069 6.274 -2.145 1.00 93.06 112 PHE A CA 1
ATOM 912 C C . PHE A 1 112 ? -6.975 6.263 -1.070 1.00 93.06 112 PHE A C 1
ATOM 914 O O . PHE A 1 112 ? -7.272 6.137 0.119 1.00 93.06 112 PHE A O 1
ATOM 921 N N . SER A 1 113 ? -5.721 6.474 -1.470 1.00 92.31 113 SER A N 1
ATOM 922 C CA . SER A 1 113 ? -4.568 6.482 -0.570 1.00 92.31 113 SER A CA 1
ATOM 923 C C . SER A 1 113 ? -4.632 7.614 0.448 1.00 92.31 113 SER A C 1
ATOM 925 O O . SER A 1 113 ? -4.276 7.405 1.605 1.00 92.31 113 SER A O 1
ATOM 927 N N . SER A 1 114 ? -5.099 8.801 0.050 1.00 90.69 114 SER A N 1
ATOM 928 C CA . SER A 1 114 ? -5.301 9.928 0.963 1.00 90.69 114 SER A CA 1
ATOM 929 C C . SER A 1 114 ? -6.383 9.632 1.999 1.00 90.69 114 SER A C 1
ATOM 931 O O . SER A 1 114 ? -6.182 9.915 3.178 1.00 90.69 114 SER A O 1
ATOM 933 N N . LYS A 1 115 ? -7.500 9.015 1.592 1.00 92.38 115 LYS A N 1
ATOM 934 C CA . LYS A 1 115 ? -8.596 8.665 2.509 1.00 92.38 115 LYS A CA 1
ATOM 935 C C . LYS A 1 115 ? -8.162 7.691 3.609 1.00 92.38 115 LYS A C 1
ATOM 937 O O . LYS A 1 115 ? -8.626 7.826 4.735 1.00 92.38 115 LYS A O 1
ATOM 942 N N . LEU A 1 116 ? -7.245 6.762 3.315 1.00 92.19 116 LEU A N 1
ATOM 943 C CA . LEU A 1 116 ? -6.704 5.816 4.306 1.00 92.19 116 LEU A CA 1
ATOM 944 C C . LEU A 1 116 ? -5.997 6.496 5.487 1.00 92.19 116 LEU A C 1
ATOM 946 O O . LEU A 1 116 ? -5.860 5.892 6.542 1.00 92.19 116 LEU A O 1
ATOM 950 N N . PHE A 1 117 ? -5.534 7.736 5.328 1.00 89.31 117 PHE A N 1
ATOM 951 C CA . PHE A 1 117 ? -4.898 8.490 6.409 1.00 89.31 117 P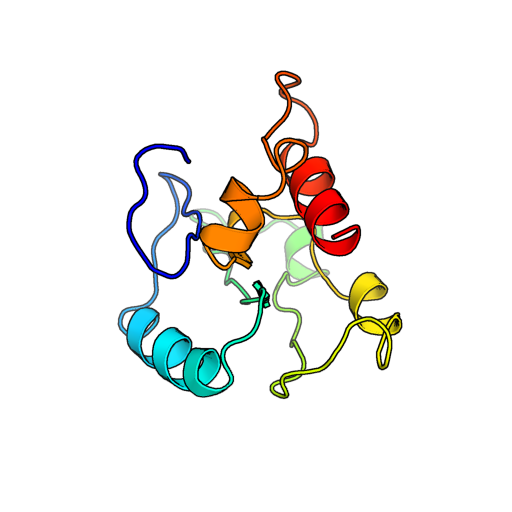HE A CA 1
ATOM 952 C C . PHE A 1 117 ? -5.885 9.335 7.226 1.00 89.31 117 PHE A C 1
ATOM 954 O O . PHE A 1 117 ? -5.483 9.975 8.196 1.00 89.31 117 PHE A O 1
ATOM 961 N N . CYS A 1 118 ? -7.163 9.354 6.840 1.00 85.69 118 CYS A N 1
ATOM 962 C CA . CYS A 1 118 ? -8.226 10.101 7.512 1.00 85.69 118 CYS A CA 1
ATOM 963 C C . CYS A 1 118 ? -9.086 9.233 8.448 1.00 85.69 118 CYS A C 1
ATOM 965 O O . CYS A 1 118 ? -10.094 9.728 8.954 1.00 85.69 118 CYS A O 1
ATOM 967 N N . THR A 1 119 ? -8.718 7.965 8.650 1.00 82.00 119 THR A N 1
ATOM 968 C CA . THR A 1 119 ? -9.446 6.982 9.473 1.00 82.00 119 THR A CA 1
ATOM 969 C C . THR A 1 119 ? -8.903 6.870 10.885 1.00 82.00 119 THR A C 1
ATOM 971 O O . THR A 1 119 ? -7.660 6.915 11.033 1.00 82.00 119 THR A O 1
#

Radius of gyration: 15.15 Å; chains: 1; bounding box: 35×28×39 Å